Protein AF-A0A6J2K1D2-F1 (afdb_monomer)

Radius of gyration: 23.56 Å; Cα contacts (8 Å, |Δi|>4): 104; chains: 1; bounding box: 53×37×65 Å

Organism: Bombyx mandarina (NCBI:txid7092)

Structure (mmCIF, N/CA/C/O backbone):
data_AF-A0A6J2K1D2-F1
#
_entry.id   AF-A0A6J2K1D2-F1
#
loop_
_atom_site.group_PDB
_atom_site.id
_atom_site.type_symbol
_atom_site.label_atom_id
_atom_site.label_alt_id
_atom_site.label_comp_id
_atom_site.label_asym_id
_atom_site.label_entity_id
_atom_site.label_seq_id
_atom_site.pdbx_PDB_ins_code
_atom_site.Cartn_x
_atom_site.Cartn_y
_atom_site.Cartn_z
_atom_site.occupancy
_atom_site.B_iso_or_equiv
_atom_site.auth_seq_id
_atom_site.auth_comp_id
_atom_site.auth_asym_id
_atom_site.auth_atom_id
_atom_site.pdbx_PDB_model_num
ATOM 1 N N . MET A 1 1 ? -7.140 -21.854 9.954 1.00 45.75 1 MET A N 1
ATOM 2 C CA . MET A 1 1 ? -7.467 -21.687 8.524 1.00 45.75 1 MET A CA 1
ATOM 3 C C . MET A 1 1 ? -7.541 -20.191 8.286 1.00 45.75 1 MET A C 1
ATOM 5 O O . MET A 1 1 ? -8.444 -19.558 8.817 1.00 45.75 1 MET A O 1
ATOM 9 N N . GLU A 1 2 ? -6.530 -19.615 7.642 1.00 60.47 2 GLU A N 1
ATOM 10 C CA . GLU A 1 2 ? -6.518 -18.179 7.342 1.00 60.47 2 GLU A CA 1
ATOM 11 C C . GLU A 1 2 ? -7.564 -17.891 6.261 1.00 60.47 2 GLU A C 1
ATOM 13 O O . GLU A 1 2 ? -7.678 -18.632 5.284 1.00 60.47 2 GLU A O 1
ATOM 18 N N . ARG A 1 3 ? -8.397 -16.869 6.478 1.00 72.12 3 ARG A N 1
ATOM 19 C CA . ARG A 1 3 ? -9.427 -16.464 5.518 1.00 72.12 3 ARG A CA 1
ATOM 20 C C . ARG A 1 3 ? -8.784 -15.552 4.478 1.00 72.12 3 ARG A C 1
ATOM 22 O O . ARG A 1 3 ? -8.228 -14.522 4.842 1.00 72.12 3 ARG A O 1
ATOM 29 N N . VAL A 1 4 ? -8.884 -15.924 3.204 1.00 77.00 4 VAL A N 1
ATOM 30 C CA . VAL A 1 4 ? -8.496 -15.072 2.072 1.00 77.00 4 VAL A CA 1
ATOM 31 C C . VAL A 1 4 ? -9.745 -14.364 1.567 1.00 77.00 4 VAL A C 1
ATOM 33 O O . VAL A 1 4 ? -10.743 -15.017 1.259 1.00 77.00 4 VAL A O 1
ATOM 36 N N . TYR A 1 5 ? -9.686 -13.039 1.483 1.00 78.00 5 TYR A N 1
ATOM 37 C CA . TYR A 1 5 ? -10.758 -12.218 0.932 1.00 78.00 5 TYR A CA 1
ATOM 38 C C . TYR A 1 5 ? -10.364 -11.743 -0.464 1.00 78.00 5 TYR A C 1
ATOM 40 O O . TYR A 1 5 ? -9.233 -11.318 -0.688 1.00 78.00 5 TYR A O 1
ATOM 48 N N . LEU A 1 6 ? -11.303 -11.834 -1.402 1.00 82.12 6 LEU A N 1
ATOM 49 C CA . LEU A 1 6 ? -11.136 -11.365 -2.773 1.00 82.12 6 LEU A CA 1
ATOM 50 C C . LEU A 1 6 ? -11.921 -10.061 -2.909 1.00 82.12 6 LEU A C 1
ATOM 52 O O . LEU A 1 6 ? -13.114 -10.028 -2.616 1.00 82.12 6 LEU A O 1
ATOM 56 N N . SER A 1 7 ? -11.235 -8.991 -3.299 1.00 81.25 7 SER A N 1
ATOM 57 C CA . SER A 1 7 ? -11.783 -7.638 -3.379 1.00 81.25 7 SER A CA 1
ATOM 58 C C . SER A 1 7 ? -11.208 -6.919 -4.591 1.00 81.25 7 SER A C 1
ATOM 60 O O . SER A 1 7 ? -10.070 -7.170 -4.985 1.00 81.25 7 SER A O 1
ATOM 62 N N . ASP A 1 8 ? -11.989 -6.008 -5.158 1.00 81.38 8 ASP A N 1
ATOM 63 C CA . ASP A 1 8 ? -11.542 -5.022 -6.145 1.00 81.38 8 ASP A CA 1
ATOM 64 C C . ASP A 1 8 ? -10.902 -3.780 -5.492 1.00 81.38 8 ASP A C 1
ATOM 66 O O . ASP A 1 8 ? -10.468 -2.864 -6.186 1.00 81.38 8 ASP A O 1
ATOM 70 N N . GLY A 1 9 ? -10.837 -3.753 -4.156 1.00 74.62 9 GLY A N 1
ATOM 71 C CA . GLY A 1 9 ? -10.318 -2.639 -3.366 1.00 74.62 9 GLY A CA 1
ATOM 72 C C . GLY A 1 9 ? -11.334 -1.522 -3.113 1.00 74.62 9 GLY A C 1
ATOM 73 O O . GLY A 1 9 ? -10.984 -0.544 -2.460 1.00 74.62 9 GLY A O 1
ATOM 74 N N . ALA A 1 10 ? -12.582 -1.647 -3.584 1.00 78.19 10 ALA A N 1
ATOM 75 C CA . ALA A 1 10 ? -13.610 -0.627 -3.371 1.00 78.19 10 ALA A CA 1
ATOM 76 C C . ALA A 1 10 ? -14.255 -0.713 -1.978 1.00 78.19 10 ALA A C 1
ATOM 78 O O . ALA A 1 10 ? -14.683 0.300 -1.431 1.00 78.19 10 ALA A O 1
ATOM 79 N N . THR A 1 11 ? -14.337 -1.918 -1.406 1.00 72.19 11 THR A N 1
ATOM 80 C CA . THR A 1 11 ? -15.067 -2.182 -0.147 1.00 72.19 11 THR A CA 1
ATOM 81 C C . THR A 1 11 ? -14.188 -2.681 0.994 1.00 72.19 11 THR A C 1
ATOM 83 O O . THR A 1 11 ? -14.573 -2.582 2.155 1.00 72.19 11 THR A O 1
ATOM 86 N N . ILE A 1 12 ? -13.002 -3.204 0.680 1.00 78.56 12 ILE A N 1
ATOM 87 C CA . ILE A 1 12 ? -12.044 -3.714 1.663 1.00 78.56 12 ILE A CA 1
ATOM 88 C C . ILE A 1 12 ? -10.759 -2.917 1.498 1.00 78.56 12 ILE A C 1
ATOM 90 O O . ILE A 1 12 ? -10.178 -2.906 0.412 1.00 78.56 12 ILE A O 1
ATOM 94 N N . ALA A 1 13 ? -10.340 -2.250 2.571 1.00 74.75 13 ALA A N 1
ATOM 95 C CA . ALA A 1 13 ? -9.098 -1.497 2.597 1.00 74.75 13 ALA A CA 1
ATOM 96 C C . ALA A 1 13 ? -7.879 -2.425 2.456 1.00 74.75 13 ALA A C 1
ATOM 98 O O . ALA A 1 13 ? -7.879 -3.566 2.919 1.00 74.75 13 ALA A O 1
ATOM 99 N N . THR A 1 14 ? -6.821 -1.917 1.825 1.00 78.06 14 THR A N 1
ATOM 100 C CA . THR A 1 14 ? -5.542 -2.621 1.677 1.00 78.06 14 THR A CA 1
ATOM 101 C C . THR A 1 14 ? -4.786 -2.598 3.008 1.00 78.06 14 THR A C 1
ATOM 103 O O . THR A 1 14 ? -4.088 -1.630 3.312 1.00 78.06 14 THR A O 1
ATOM 106 N N . GLU A 1 15 ? -4.932 -3.652 3.810 1.00 76.88 15 GLU A N 1
ATOM 107 C CA . GLU A 1 15 ? -4.354 -3.769 5.154 1.00 76.88 15 GLU A CA 1
ATOM 108 C C . GLU A 1 15 ? -3.584 -5.089 5.324 1.00 76.88 15 GLU A C 1
ATOM 110 O O . GLU A 1 15 ? -3.975 -6.129 4.798 1.00 76.88 15 GLU A O 1
ATOM 115 N N . GLY A 1 16 ? -2.500 -5.077 6.108 1.00 82.94 16 GLY A N 1
ATOM 116 C CA . GLY A 1 16 ? -1.698 -6.274 6.392 1.00 82.94 16 GLY A CA 1
ATOM 117 C C . GLY A 1 16 ? -0.984 -6.825 5.158 1.00 82.94 16 GLY A C 1
ATOM 118 O O . GLY A 1 16 ? -0.319 -6.079 4.438 1.00 82.94 16 GLY A O 1
ATOM 119 N N . VAL A 1 17 ? -1.130 -8.134 4.920 1.00 86.94 17 VAL A N 1
ATOM 120 C CA . VAL A 1 17 ? -0.587 -8.813 3.736 1.00 86.94 17 VAL A CA 1
ATOM 121 C C . VAL A 1 17 ? -1.625 -8.799 2.622 1.00 86.94 17 VAL A C 1
ATOM 123 O O . VAL A 1 17 ? -2.647 -9.479 2.689 1.00 86.94 17 VAL A O 1
ATOM 126 N N . CYS A 1 18 ? -1.335 -8.048 1.568 1.00 87.38 18 CYS A N 1
ATOM 127 C CA . CYS A 1 18 ? -2.165 -7.950 0.378 1.00 87.38 18 CYS A CA 1
ATOM 128 C C . CYS A 1 18 ? -1.456 -8.569 -0.827 1.00 87.38 18 CYS A C 1
ATOM 130 O O . CYS A 1 18 ? -0.254 -8.385 -1.033 1.00 87.38 18 CYS A O 1
ATOM 132 N N . VAL A 1 19 ? -2.224 -9.278 -1.653 1.00 88.38 19 VAL A N 1
ATOM 133 C CA . VAL A 1 19 ? -1.741 -9.898 -2.888 1.00 88.38 19 VAL A CA 1
ATOM 134 C C . VAL A 1 19 ? -2.537 -9.336 -4.054 1.00 88.38 19 VAL A C 1
ATOM 136 O O . VAL A 1 19 ? -3.755 -9.487 -4.105 1.00 88.38 19 VAL A O 1
ATOM 139 N N . ALA A 1 20 ? -1.848 -8.698 -4.995 1.00 85.94 20 ALA A N 1
ATOM 140 C CA . AL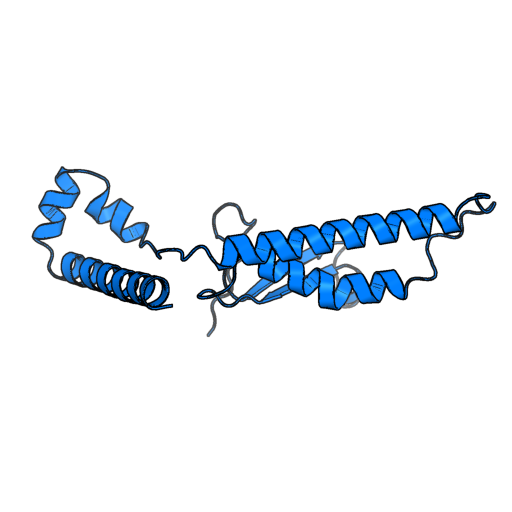A A 1 20 ? -2.443 -8.222 -6.235 1.00 85.94 20 ALA A CA 1
ATOM 141 C C . ALA A 1 20 ? -1.983 -9.106 -7.395 1.00 85.94 20 ALA A C 1
ATOM 143 O O . ALA A 1 20 ? -0.786 -9.329 -7.580 1.00 85.94 20 ALA A O 1
ATOM 144 N N . MET A 1 21 ? -2.939 -9.601 -8.178 1.00 84.94 21 MET A N 1
ATOM 145 C CA . MET A 1 21 ? -2.682 -10.480 -9.313 1.00 84.94 21 MET A CA 1
AT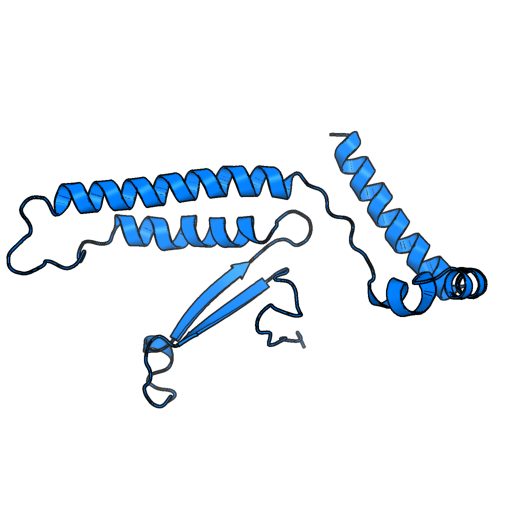OM 146 C C . MET A 1 21 ? -3.302 -9.885 -10.574 1.00 84.94 21 MET A C 1
ATOM 148 O O . MET A 1 21 ? -4.513 -9.689 -10.648 1.00 84.94 21 MET A O 1
ATOM 152 N N . TYR A 1 22 ? -2.470 -9.626 -11.577 1.00 83.62 22 TYR A N 1
ATOM 153 C CA . TYR A 1 22 ? -2.887 -9.048 -12.850 1.00 83.62 22 TYR A CA 1
ATOM 154 C C . TYR A 1 22 ? -2.596 -10.015 -13.981 1.00 83.62 22 TYR A C 1
ATOM 156 O O . TYR A 1 22 ? -1.537 -10.633 -14.033 1.00 83.62 22 TYR A O 1
ATOM 164 N N . ARG A 1 23 ? -3.523 -10.121 -14.925 1.00 83.38 23 ARG A N 1
ATOM 165 C CA . ARG A 1 23 ? -3.310 -10.892 -16.145 1.00 83.38 23 ARG A CA 1
ATOM 166 C C . ARG A 1 23 ? -2.633 -10.010 -17.189 1.00 83.38 23 ARG A C 1
ATOM 168 O O . ARG A 1 23 ? -3.134 -8.935 -17.501 1.00 83.38 23 ARG A O 1
ATOM 175 N N . ILE A 1 24 ? -1.519 -10.479 -17.744 1.00 83.75 24 ILE A N 1
ATOM 176 C CA . ILE A 1 24 ? -0.706 -9.727 -18.713 1.00 83.75 24 ILE A CA 1
ATOM 177 C C . ILE A 1 24 ? -1.139 -10.035 -20.158 1.00 83.75 24 ILE A C 1
ATOM 179 O O . ILE A 1 24 ? -0.984 -9.198 -21.046 1.00 83.75 24 ILE A O 1
ATOM 183 N N . LYS A 1 25 ? -1.711 -11.224 -20.422 1.00 80.38 25 LYS A N 1
ATOM 184 C CA . LYS A 1 25 ? -2.135 -11.658 -21.770 1.00 80.38 25 LYS A CA 1
ATOM 185 C C . LYS A 1 25 ? -3.571 -12.180 -21.808 1.00 80.38 25 LYS A C 1
ATOM 187 O O . LYS A 1 25 ? -3.983 -12.948 -20.948 1.00 80.38 25 LYS A O 1
ATOM 192 N N . ASN A 1 26 ? -4.300 -11.890 -22.887 1.00 79.06 26 ASN A N 1
ATOM 193 C CA . ASN A 1 26 ? -5.691 -12.326 -23.102 1.00 79.06 26 ASN A CA 1
ATOM 194 C C . ASN A 1 26 ? -5.862 -13.780 -23.620 1.00 79.06 26 ASN A C 1
ATOM 196 O O . ASN A 1 26 ? -6.866 -14.094 -24.254 1.00 79.06 26 ASN A O 1
ATOM 200 N N . LYS A 1 27 ? -4.922 -14.701 -23.352 1.00 76.06 27 LYS A N 1
ATOM 201 C CA . LYS A 1 27 ? -4.993 -16.116 -23.796 1.00 76.06 27 LYS A CA 1
ATOM 202 C C . LYS A 1 27 ? -5.663 -17.038 -22.776 1.00 76.06 27 LYS A C 1
ATOM 204 O O . LYS A 1 27 ? -5.510 -16.811 -21.583 1.00 76.06 27 LYS A O 1
ATOM 209 N N . ALA A 1 28 ? -6.398 -18.057 -23.229 1.00 75.94 28 ALA A N 1
ATOM 210 C CA . ALA A 1 28 ? -7.052 -19.024 -22.339 1.00 75.94 28 ALA A CA 1
ATOM 211 C C . ALA A 1 28 ? -6.061 -19.597 -21.309 1.00 75.94 28 ALA A C 1
ATOM 213 O O . ALA A 1 28 ? -4.937 -19.955 -21.656 1.00 75.94 28 ALA A O 1
ATOM 214 N N . ILE A 1 29 ? -6.483 -19.625 -20.046 1.00 67.50 29 ILE A N 1
ATOM 215 C CA . ILE A 1 29 ? -5.627 -19.980 -18.913 1.00 67.50 29 ILE A CA 1
ATOM 216 C C . ILE A 1 29 ? -5.481 -21.498 -18.864 1.00 67.50 29 ILE A C 1
ATOM 218 O O . ILE A 1 29 ? -6.479 -22.218 -18.899 1.00 67.50 29 ILE A O 1
ATOM 222 N N . ASP A 1 30 ? -4.249 -21.970 -18.732 1.00 76.62 30 ASP A N 1
ATOM 223 C CA . ASP A 1 30 ? -3.945 -23.346 -18.375 1.00 76.62 30 ASP A CA 1
ATOM 224 C C . ASP A 1 30 ? -2.839 -23.381 -17.306 1.00 76.62 30 ASP A C 1
ATOM 226 O O . ASP A 1 30 ? -2.133 -22.405 -17.051 1.00 76.62 30 ASP A O 1
ATOM 230 N N . THR A 1 31 ? -2.687 -24.513 -16.624 1.00 76.38 31 THR A N 1
ATOM 231 C CA . THR A 1 31 ? -1.684 -24.667 -15.556 1.00 76.38 31 THR A CA 1
ATOM 232 C C . THR A 1 31 ? -0.239 -24.553 -16.045 1.00 76.38 31 THR A C 1
ATOM 234 O O . THR A 1 31 ? 0.661 -24.418 -15.221 1.00 76.38 31 THR A O 1
ATOM 237 N N . LYS A 1 32 ? 0.004 -24.592 -17.360 1.00 79.00 32 LYS A N 1
ATOM 238 C CA . LYS A 1 32 ? 1.335 -24.455 -17.959 1.00 79.00 32 LYS A CA 1
ATOM 239 C C . LYS A 1 32 ? 1.687 -22.993 -18.235 1.00 79.00 32 LYS A C 1
ATOM 241 O O . LYS A 1 32 ? 2.865 -22.666 -18.212 1.00 79.00 32 LYS A O 1
ATOM 246 N N . ASN A 1 33 ? 0.698 -22.128 -18.478 1.00 73.12 33 ASN A N 1
ATOM 247 C CA . ASN A 1 33 ? 0.902 -20.716 -18.820 1.00 73.12 33 ASN A CA 1
ATOM 248 C C . ASN A 1 33 ? 0.721 -19.738 -17.645 1.00 73.12 33 ASN A C 1
ATOM 250 O O . ASN A 1 33 ? 1.069 -18.564 -17.764 1.00 73.12 33 ASN A O 1
ATOM 254 N N . MET A 1 34 ? 0.255 -20.218 -16.486 1.00 73.12 34 MET A N 1
ATOM 255 C CA . MET A 1 34 ? -0.016 -19.385 -15.308 1.00 73.12 34 MET A CA 1
ATOM 256 C C . MET A 1 34 ? 1.196 -18.560 -14.834 1.00 73.12 34 MET A C 1
ATOM 258 O O . MET A 1 34 ? 1.030 -17.405 -14.459 1.00 73.12 34 MET A O 1
ATOM 262 N N . ALA A 1 35 ? 2.413 -19.107 -14.865 1.00 73.25 35 ALA A N 1
ATOM 263 C CA . ALA A 1 35 ? 3.604 -18.377 -14.412 1.00 73.25 35 ALA A CA 1
ATOM 264 C C . ALA A 1 35 ? 4.021 -17.234 -15.361 1.00 73.25 35 ALA A C 1
ATOM 266 O O . ALA A 1 35 ? 4.591 -16.245 -14.910 1.00 73.25 35 ALA A O 1
ATOM 267 N N . ASP A 1 36 ? 3.712 -17.355 -16.655 1.00 77.88 36 ASP A N 1
ATOM 268 C CA . ASP A 1 36 ? 4.153 -16.418 -17.700 1.00 77.88 36 ASP A CA 1
ATOM 269 C C . ASP A 1 36 ? 3.083 -15.382 -18.084 1.00 77.88 36 ASP A C 1
ATOM 271 O O . ASP A 1 36 ? 3.377 -14.380 -18.749 1.00 77.88 36 ASP A O 1
ATOM 275 N N . ASP A 1 37 ? 1.824 -15.647 -17.730 1.00 82.50 37 ASP A N 1
ATOM 276 C CA . ASP A 1 37 ? 0.674 -14.821 -18.101 1.00 82.50 37 ASP A CA 1
ATOM 277 C C . ASP A 1 37 ? 0.113 -13.998 -16.933 1.00 82.50 37 ASP A C 1
ATOM 279 O O . ASP A 1 37 ? -0.755 -13.144 -17.158 1.00 82.50 37 ASP A O 1
ATOM 283 N N . TYR A 1 38 ? 0.636 -14.191 -15.719 1.00 78.31 38 TYR A N 1
ATOM 284 C CA . TYR A 1 38 ? 0.246 -13.445 -14.527 1.00 78.31 38 TYR A CA 1
ATOM 285 C C . TYR A 1 38 ? 1.397 -12.647 -13.930 1.00 78.31 38 TYR A C 1
ATOM 287 O O . TYR A 1 38 ? 2.529 -13.105 -13.813 1.00 78.31 38 TYR A O 1
ATOM 295 N N . TYR A 1 39 ? 1.062 -11.437 -13.504 1.00 83.69 39 TYR A N 1
ATOM 296 C CA . TYR A 1 39 ? 1.901 -10.586 -12.692 1.00 83.69 39 TYR A CA 1
ATOM 297 C C . TYR A 1 39 ? 1.399 -10.618 -11.254 1.00 83.69 39 TYR A C 1
ATOM 299 O O . TYR A 1 39 ? 0.228 -10.327 -11.004 1.00 83.69 39 TYR A O 1
ATOM 307 N N . LEU A 1 40 ? 2.281 -10.967 -10.323 1.00 86.56 40 LEU A N 1
ATOM 308 C CA . LEU A 1 40 ? 1.959 -11.098 -8.910 1.00 86.56 40 LEU A CA 1
ATOM 309 C C . LEU A 1 40 ? 2.754 -10.080 -8.099 1.00 86.56 40 LEU A C 1
ATOM 311 O O . LEU A 1 40 ? 3.976 -10.000 -8.223 1.00 86.56 40 LEU A O 1
ATOM 315 N N . VAL A 1 41 ? 2.062 -9.331 -7.245 1.00 87.81 41 VAL A N 1
ATOM 316 C CA . VAL A 1 41 ? 2.673 -8.382 -6.314 1.00 87.81 41 VAL A CA 1
ATOM 317 C C . VAL A 1 41 ? 2.207 -8.678 -4.906 1.00 87.81 41 VAL A C 1
ATOM 319 O O . VAL A 1 41 ? 1.010 -8.795 -4.650 1.00 87.81 41 VAL A O 1
ATOM 322 N N . TYR A 1 42 ? 3.173 -8.722 -3.997 1.00 87.19 42 TYR A N 1
ATOM 323 C CA . TYR A 1 42 ? 2.936 -8.770 -2.565 1.00 87.19 42 TYR A CA 1
ATOM 324 C C . TYR A 1 42 ? 3.154 -7.382 -1.971 1.00 87.19 42 TYR A C 1
ATOM 326 O O . TYR A 1 42 ? 4.162 -6.728 -2.248 1.00 87.19 42 TYR A O 1
ATOM 334 N N . LEU A 1 43 ? 2.205 -6.946 -1.154 1.00 87.88 43 LEU A N 1
ATOM 335 C CA . LEU A 1 43 ? 2.323 -5.780 -0.292 1.00 87.88 43 LEU A CA 1
ATOM 336 C C . LEU A 1 43 ? 2.216 -6.289 1.142 1.00 87.88 43 LEU A C 1
ATOM 338 O O . LEU A 1 43 ? 1.150 -6.728 1.558 1.00 87.88 43 LEU A O 1
ATOM 342 N N . ASP A 1 44 ? 3.333 -6.277 1.861 1.00 84.81 44 ASP A N 1
ATOM 343 C CA . ASP A 1 44 ? 3.406 -6.715 3.255 1.00 84.81 44 ASP A CA 1
ATOM 344 C C . ASP A 1 44 ? 3.664 -5.504 4.153 1.00 84.81 44 ASP A C 1
ATOM 346 O O . ASP A 1 44 ? 4.691 -4.820 4.029 1.00 84.81 44 ASP A O 1
ATOM 350 N N . MET A 1 45 ? 2.680 -5.206 4.997 1.00 86.25 45 MET A N 1
ATOM 351 C CA . MET A 1 45 ? 2.624 -3.998 5.808 1.00 86.25 45 MET A CA 1
ATOM 352 C C . MET A 1 45 ? 2.292 -4.353 7.249 1.00 86.25 45 MET A C 1
ATOM 354 O O . MET A 1 45 ? 1.323 -5.068 7.520 1.00 86.25 45 MET A O 1
ATOM 358 N N . ASN A 1 46 ? 3.050 -3.790 8.185 1.00 81.62 46 ASN A N 1
ATOM 359 C CA . ASN A 1 46 ? 2.663 -3.838 9.588 1.00 81.62 46 ASN A CA 1
ATOM 360 C C . ASN A 1 46 ? 1.484 -2.881 9.820 1.00 81.62 46 ASN A C 1
ATOM 362 O O . ASN A 1 46 ? 1.648 -1.668 9.751 1.00 81.62 46 ASN A O 1
ATOM 366 N N . GLN A 1 47 ? 0.310 -3.425 10.140 1.00 73.44 47 GLN A N 1
ATOM 367 C CA . GLN A 1 47 ? -0.919 -2.646 10.338 1.00 73.44 47 GLN A CA 1
ATOM 368 C C . GLN A 1 47 ? -0.832 -1.600 11.461 1.00 73.44 47 GLN A C 1
ATOM 370 O O . GLN A 1 47 ? -1.630 -0.666 11.476 1.00 73.44 47 GLN A O 1
ATOM 375 N N . GLU A 1 48 ? 0.099 -1.749 12.406 1.00 72.12 48 GLU A N 1
ATOM 376 C CA . GLU A 1 48 ? 0.260 -0.811 13.521 1.00 72.12 48 GLU A CA 1
ATOM 377 C C . GLU A 1 48 ? 1.186 0.360 13.191 1.00 72.12 48 GLU A C 1
ATOM 379 O O . GLU A 1 48 ? 1.034 1.434 13.769 1.00 72.12 48 GLU A O 1
ATOM 384 N N . THR A 1 49 ? 2.149 0.162 12.288 1.00 72.06 49 THR A N 1
ATOM 385 C CA . THR A 1 49 ? 3.249 1.116 12.072 1.00 72.06 49 THR A CA 1
ATOM 386 C C . THR A 1 49 ? 3.385 1.589 10.632 1.00 72.06 49 THR A C 1
ATOM 388 O O . THR A 1 49 ? 4.186 2.477 10.367 1.00 72.06 49 THR A O 1
ATOM 391 N N . GLU A 1 50 ? 2.681 0.966 9.689 1.00 80.75 50 GLU A N 1
ATOM 392 C CA . GLU A 1 50 ? 2.869 1.196 8.262 1.00 80.75 50 GLU A CA 1
ATOM 393 C C . GLU A 1 50 ? 1.542 1.387 7.534 1.00 80.75 50 GLU A C 1
ATOM 395 O O . GLU A 1 50 ? 0.539 0.725 7.805 1.00 80.75 50 GLU A O 1
ATOM 400 N N . ASN A 1 51 ? 1.554 2.276 6.546 1.00 83.12 51 ASN A N 1
ATOM 401 C CA . ASN A 1 51 ? 0.423 2.499 5.654 1.00 83.12 51 ASN A CA 1
ATOM 402 C C . ASN A 1 51 ? 0.651 1.905 4.247 1.00 83.12 51 ASN A C 1
ATOM 404 O O . ASN A 1 51 ? 1.734 1.424 3.911 1.00 83.12 51 ASN A O 1
ATOM 408 N N . VAL A 1 52 ? -0.374 1.979 3.386 1.00 86.00 52 VAL A N 1
ATOM 409 C CA . VAL A 1 52 ? -0.338 1.455 2.005 1.00 86.00 52 VAL A CA 1
ATOM 410 C C . VAL A 1 52 ? 0.836 1.973 1.169 1.00 86.00 52 VAL A C 1
ATOM 412 O O . VAL A 1 52 ? 1.430 1.229 0.386 1.00 86.00 52 VAL A O 1
ATOM 415 N N . VAL A 1 53 ? 1.225 3.232 1.373 1.00 90.12 53 VAL A N 1
ATOM 416 C CA . VAL A 1 53 ? 2.364 3.854 0.691 1.00 90.12 53 VAL A CA 1
ATOM 417 C C . VAL A 1 53 ? 3.672 3.186 1.108 1.00 90.12 53 VAL A C 1
ATOM 419 O O . VAL A 1 53 ? 4.553 3.013 0.269 1.00 90.12 53 VAL A O 1
ATOM 422 N N . SER A 1 54 ? 3.788 2.730 2.356 1.00 90.06 54 SER A N 1
ATOM 423 C CA . SER A 1 54 ? 4.964 2.011 2.859 1.00 90.06 54 SER A CA 1
ATOM 424 C C . SER A 1 54 ? 5.114 0.648 2.186 1.00 90.06 54 SER A C 1
ATOM 426 O O . SER A 1 54 ? 6.223 0.290 1.781 1.00 90.06 54 SER A O 1
ATOM 428 N N . GLY A 1 55 ? 4.006 -0.068 1.962 1.00 89.75 55 GLY A N 1
ATOM 429 C CA . GLY A 1 55 ? 3.989 -1.295 1.161 1.00 89.75 55 GLY A CA 1
ATOM 430 C C . GLY A 1 55 ? 4.442 -1.056 -0.283 1.00 89.75 55 GLY A C 1
ATOM 431 O O . GLY A 1 55 ? 5.349 -1.730 -0.772 1.00 89.75 55 GLY A O 1
ATOM 432 N N . ILE A 1 56 ? 3.872 -0.045 -0.951 1.00 91.19 56 ILE A N 1
ATOM 433 C CA . ILE A 1 56 ? 4.239 0.317 -2.332 1.00 91.19 56 ILE A CA 1
ATOM 434 C C . ILE A 1 56 ? 5.718 0.709 -2.416 1.00 91.19 56 ILE A C 1
ATOM 436 O O . ILE A 1 56 ? 6.437 0.218 -3.286 1.00 91.19 56 ILE A O 1
ATOM 440 N N . PHE A 1 57 ? 6.188 1.557 -1.498 1.00 93.06 57 PHE A N 1
ATOM 441 C CA . PHE A 1 57 ? 7.579 1.991 -1.437 1.00 93.06 57 PHE A CA 1
ATOM 442 C C . PHE A 1 57 ? 8.529 0.797 -1.314 1.00 93.06 57 PHE A C 1
ATOM 444 O O . PHE A 1 57 ? 9.471 0.696 -2.096 1.00 93.06 57 PHE A O 1
ATOM 451 N N . LYS A 1 58 ? 8.263 -0.139 -0.390 1.00 92.12 58 LYS A N 1
ATOM 452 C CA . LYS A 1 58 ? 9.086 -1.347 -0.211 1.00 92.12 58 LYS A CA 1
ATOM 453 C C . LYS A 1 58 ? 9.171 -2.174 -1.490 1.00 92.12 58 LYS A C 1
ATOM 455 O O . LYS A 1 58 ? 10.260 -2.619 -1.844 1.00 92.12 58 LYS A O 1
ATOM 460 N N . THR A 1 59 ? 8.051 -2.376 -2.183 1.00 91.12 59 THR A N 1
ATOM 461 C CA . THR A 1 59 ? 8.027 -3.128 -3.445 1.00 91.12 59 THR A CA 1
ATOM 462 C C . THR A 1 59 ? 8.835 -2.417 -4.524 1.00 91.12 59 THR A C 1
ATOM 464 O O . THR A 1 59 ? 9.651 -3.045 -5.201 1.00 91.12 59 THR A O 1
ATOM 467 N N . MET A 1 60 ? 8.669 -1.099 -4.661 1.00 91.94 60 MET A N 1
ATOM 468 C CA . MET A 1 60 ? 9.417 -0.336 -5.657 1.00 91.94 60 MET A CA 1
ATOM 469 C C . MET A 1 60 ? 10.921 -0.331 -5.368 1.00 91.94 60 MET A C 1
ATOM 471 O O . MET A 1 60 ? 11.712 -0.580 -6.277 1.00 91.94 60 MET A O 1
ATOM 475 N N . ASP A 1 61 ? 11.308 -0.109 -4.113 1.00 92.75 61 ASP A N 1
ATOM 476 C CA . ASP A 1 61 ? 12.702 -0.039 -3.677 1.00 92.75 61 ASP A CA 1
ATOM 477 C C . ASP A 1 61 ? 13.426 -1.387 -3.795 1.00 92.75 61 ASP A C 1
ATOM 479 O O . ASP A 1 61 ? 14.527 -1.465 -4.339 1.00 92.75 61 ASP A O 1
ATOM 483 N N . ARG A 1 62 ? 12.782 -2.478 -3.362 1.00 91.62 62 ARG A N 1
ATOM 484 C CA . ARG A 1 62 ? 13.400 -3.813 -3.338 1.00 91.62 62 ARG A CA 1
ATOM 485 C C . ARG A 1 62 ? 13.379 -4.531 -4.681 1.00 91.62 62 ARG A C 1
ATOM 487 O O . ARG A 1 62 ? 14.272 -5.333 -4.938 1.00 91.62 62 ARG A O 1
ATOM 494 N N . VAL A 1 63 ? 12.358 -4.300 -5.507 1.00 90.38 63 VAL A N 1
ATOM 495 C CA . VAL A 1 63 ? 12.135 -5.085 -6.732 1.00 90.38 63 VAL A CA 1
ATOM 496 C C . VAL A 1 63 ? 12.373 -4.240 -7.975 1.00 90.38 63 VAL A C 1
ATOM 498 O O . VAL A 1 63 ? 13.239 -4.563 -8.790 1.00 90.38 63 VAL A O 1
ATOM 501 N N . TYR A 1 64 ? 11.634 -3.141 -8.133 1.00 89.56 64 TYR A N 1
ATOM 502 C CA . TYR A 1 64 ? 11.641 -2.409 -9.399 1.00 89.56 64 TYR A CA 1
ATOM 503 C C . TYR A 1 64 ? 12.895 -1.572 -9.612 1.00 89.56 64 TYR A C 1
ATOM 505 O O . TYR A 1 64 ? 13.407 -1.556 -10.727 1.00 89.56 64 TYR A O 1
ATOM 513 N N . ILE A 1 65 ? 13.424 -0.902 -8.584 1.00 91.75 65 ILE A N 1
ATOM 514 C CA . ILE A 1 65 ? 14.646 -0.100 -8.734 1.00 91.75 65 ILE A CA 1
ATOM 515 C C . ILE A 1 65 ? 15.827 -0.974 -9.185 1.00 91.75 65 ILE A C 1
ATOM 517 O O . ILE A 1 65 ? 16.466 -0.614 -10.179 1.00 91.75 65 ILE A O 1
ATOM 521 N N . PRO A 1 66 ? 16.125 -2.121 -8.537 1.00 92.25 66 PRO A N 1
ATOM 522 C CA . PRO A 1 66 ? 17.158 -3.028 -9.024 1.00 92.25 66 PRO A CA 1
ATOM 523 C C . PRO A 1 66 ? 16.887 -3.517 -10.448 1.00 92.25 66 PRO A C 1
ATOM 525 O O . PRO A 1 66 ? 17.792 -3.487 -11.280 1.00 92.25 66 PRO A O 1
ATOM 528 N N . ALA A 1 67 ? 15.645 -3.903 -10.762 1.00 90.38 67 ALA A N 1
ATOM 529 C CA . ALA A 1 67 ? 15.284 -4.386 -12.094 1.00 90.38 67 ALA A CA 1
ATOM 530 C C . ALA A 1 67 ? 15.499 -3.319 -13.182 1.00 90.38 67 ALA A C 1
ATOM 532 O O . ALA A 1 67 ? 16.090 -3.608 -14.220 1.00 90.38 67 ALA A O 1
ATOM 533 N N . ILE A 1 68 ? 15.089 -2.075 -12.924 1.00 89.69 68 ILE A N 1
ATOM 534 C CA . ILE A 1 68 ? 15.270 -0.938 -13.833 1.00 89.69 68 ILE A CA 1
ATOM 535 C C . ILE A 1 68 ? 16.757 -0.632 -14.035 1.00 89.69 68 ILE A C 1
ATOM 537 O O . ILE A 1 68 ? 17.189 -0.444 -15.170 1.00 89.69 68 ILE A O 1
ATOM 541 N N . LYS A 1 69 ? 17.557 -0.623 -12.962 1.00 85.81 69 LYS A N 1
ATOM 542 C CA . LYS A 1 69 ? 19.007 -0.369 -13.040 1.00 85.81 69 LYS A CA 1
ATOM 543 C C . LYS A 1 69 ? 19.756 -1.461 -13.809 1.00 85.81 69 LYS A C 1
ATOM 545 O O . LYS A 1 69 ? 20.742 -1.165 -14.477 1.00 85.81 69 LYS A O 1
ATOM 550 N N . CYS A 1 70 ? 19.295 -2.706 -13.721 1.00 88.31 70 CYS A N 1
ATOM 551 C CA . CYS A 1 70 ? 19.877 -3.843 -14.433 1.00 88.31 70 CYS A CA 1
ATOM 552 C C . CYS A 1 70 ? 19.320 -4.022 -15.853 1.00 88.31 70 CYS A C 1
ATOM 554 O O . CYS A 1 70 ? 19.887 -4.794 -16.631 1.00 88.31 70 CYS A O 1
ATOM 556 N N . CYS A 1 71 ? 18.224 -3.342 -16.203 1.00 85.50 71 CYS A N 1
ATOM 557 C CA . CYS A 1 71 ? 17.615 -3.445 -17.520 1.00 85.50 71 CYS A CA 1
ATOM 558 C C . CYS A 1 71 ? 18.573 -2.901 -18.583 1.00 85.50 71 CYS A C 1
ATOM 560 O O . CYS A 1 71 ? 18.990 -1.744 -18.542 1.00 85.50 71 CYS A O 1
ATOM 562 N N . LYS A 1 72 ? 18.912 -3.753 -19.551 1.00 78.44 72 LYS A N 1
ATOM 563 C CA . LYS A 1 72 ? 19.695 -3.381 -20.739 1.00 78.44 72 LYS A CA 1
ATOM 564 C C . LYS A 1 72 ? 18.836 -3.333 -22.000 1.00 78.44 72 LYS A C 1
ATOM 566 O O . LYS A 1 72 ? 19.175 -2.632 -22.941 1.00 78.44 72 LYS A O 1
ATOM 571 N N . ALA A 1 73 ? 17.708 -4.040 -21.997 1.00 76.81 73 ALA A N 1
ATOM 572 C CA . ALA A 1 73 ? 16.794 -4.151 -23.125 1.00 76.81 73 ALA A CA 1
ATOM 573 C C . ALA A 1 73 ? 15.721 -3.052 -23.073 1.00 76.81 73 ALA A C 1
ATOM 575 O O . ALA A 1 73 ? 14.534 -3.331 -22.930 1.00 76.81 73 ALA A O 1
ATOM 576 N N . TRP A 1 74 ? 16.135 -1.792 -23.214 1.00 78.62 74 TRP A N 1
ATOM 577 C CA . TRP A 1 74 ? 15.237 -0.623 -23.228 1.00 78.62 74 TRP A CA 1
ATOM 578 C C . TRP A 1 74 ? 14.397 -0.491 -24.511 1.00 78.62 74 TRP A C 1
ATOM 580 O O . TRP A 1 74 ? 13.779 0.544 -24.755 1.00 78.62 74 TRP A O 1
ATOM 590 N N . GLY A 1 75 ? 14.363 -1.550 -25.322 1.00 64.69 75 GLY A N 1
ATOM 591 C CA . GLY A 1 75 ? 13.861 -1.522 -26.683 1.00 64.69 75 GLY A CA 1
ATOM 592 C C . GLY A 1 75 ? 14.858 -0.793 -27.567 1.00 64.69 75 GLY A C 1
ATOM 593 O O . GLY A 1 75 ? 14.718 0.410 -27.790 1.00 64.69 75 GLY A O 1
ATOM 594 N N . ASP A 1 76 ? 15.852 -1.525 -28.077 1.00 63.75 76 ASP A N 1
ATOM 595 C CA . ASP A 1 76 ? 16.688 -1.059 -29.181 1.00 63.75 76 ASP A CA 1
ATOM 596 C C . ASP A 1 76 ? 15.769 -0.818 -30.384 1.00 63.75 76 ASP A C 1
ATOM 598 O O . ASP A 1 76 ? 15.474 -1.710 -31.180 1.00 63.75 76 ASP A O 1
ATOM 602 N N . LEU A 1 77 ? 15.210 0.390 -30.462 1.00 55.00 77 LEU A N 1
ATOM 603 C CA . LEU A 1 77 ? 14.457 0.839 -31.617 1.00 55.00 77 LEU A CA 1
ATOM 604 C C . LEU A 1 77 ? 15.418 0.784 -32.797 1.00 55.00 77 LEU A C 1
ATOM 606 O O . LEU A 1 77 ? 16.507 1.348 -32.732 1.00 55.00 77 LEU A O 1
ATOM 610 N N . ASN A 1 78 ? 15.021 0.083 -33.853 1.00 52.44 78 ASN A N 1
ATOM 611 C CA . ASN A 1 78 ? 15.767 0.038 -35.097 1.00 52.44 78 ASN A CA 1
ATOM 612 C C . ASN A 1 78 ? 15.035 0.937 -36.114 1.00 52.44 78 ASN A C 1
ATOM 614 O O . ASN A 1 78 ? 13.883 0.635 -36.441 1.00 52.44 78 ASN A O 1
ATOM 618 N N . PRO A 1 79 ? 15.636 2.043 -36.594 1.00 59.59 79 PRO A N 1
ATOM 619 C CA . PRO A 1 79 ? 16.999 2.501 -36.320 1.00 59.59 79 PRO A CA 1
ATOM 620 C C . PRO A 1 79 ? 17.165 3.156 -34.931 1.00 59.59 79 PRO A C 1
ATOM 622 O O . PRO A 1 79 ? 16.196 3.723 -34.408 1.00 59.59 79 PRO A O 1
ATOM 625 N N . PRO A 1 80 ? 18.387 3.124 -34.352 1.00 64.56 80 PRO A N 1
ATOM 626 C CA . PRO A 1 80 ? 18.672 3.704 -33.042 1.00 64.56 80 PRO A CA 1
ATOM 627 C C . PRO A 1 80 ? 18.300 5.183 -33.018 1.00 64.56 80 PRO A C 1
ATOM 629 O O . PRO A 1 80 ? 18.751 5.964 -33.859 1.00 64.56 80 PRO A O 1
ATOM 632 N N . LYS A 1 81 ? 17.482 5.597 -32.045 1.00 69.44 81 LYS A N 1
ATOM 633 C CA . LYS A 1 81 ? 17.251 7.027 -31.823 1.00 69.44 81 LYS A CA 1
ATOM 634 C C . LYS A 1 81 ? 18.567 7.660 -31.353 1.00 69.44 81 LYS A C 1
ATOM 636 O O . LYS A 1 81 ? 19.099 7.187 -30.353 1.00 69.44 81 LYS A O 1
ATOM 641 N N . PRO A 1 82 ? 19.045 8.753 -31.979 1.00 71.25 82 PRO A N 1
ATOM 642 C CA . PRO A 1 82 ? 20.354 9.342 -31.674 1.00 71.25 82 PRO A CA 1
ATOM 643 C C . PRO A 1 82 ? 20.526 9.857 -30.230 1.00 71.25 82 PRO A C 1
ATOM 645 O O . PRO A 1 82 ? 21.641 10.165 -29.840 1.00 71.25 82 PRO A O 1
ATOM 648 N N . ASN A 1 83 ? 19.462 9.875 -29.415 1.00 79.19 83 ASN A N 1
ATOM 649 C CA . ASN A 1 83 ? 19.481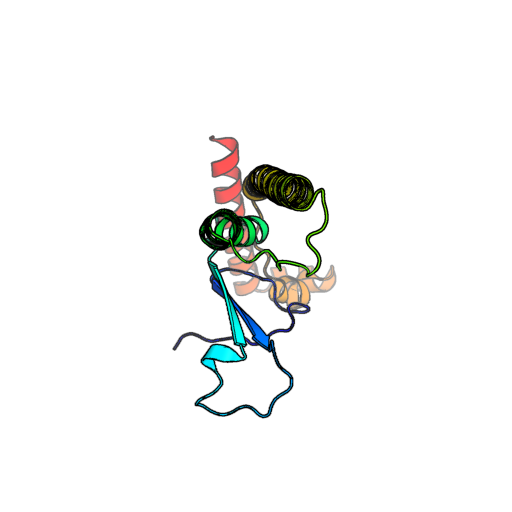 10.316 -28.013 1.00 79.19 83 ASN A CA 1
ATOM 650 C C . ASN A 1 83 ? 18.921 9.252 -27.043 1.00 79.19 83 ASN A C 1
ATOM 652 O O . ASN A 1 83 ? 18.417 9.595 -25.972 1.00 79.19 83 ASN A O 1
ATOM 656 N N . SER A 1 84 ? 18.910 7.970 -27.423 1.00 79.12 84 SER A N 1
ATOM 657 C CA . SER A 1 84 ? 18.310 6.900 -26.608 1.00 79.12 84 SER A CA 1
ATOM 658 C C . SER A 1 84 ? 18.914 6.819 -25.203 1.00 79.12 84 SER A C 1
ATOM 660 O O . SER A 1 84 ? 18.167 6.710 -24.233 1.00 79.12 84 SER A O 1
ATOM 662 N N . GLU A 1 85 ? 20.234 6.956 -25.070 1.00 82.69 85 GLU A N 1
ATOM 663 C CA . GLU A 1 85 ? 20.919 6.908 -23.773 1.00 82.69 85 GLU A CA 1
ATOM 664 C C . GLU A 1 85 ? 20.465 8.016 -22.816 1.00 82.69 85 GLU A C 1
ATOM 666 O O . GLU A 1 85 ? 20.166 7.748 -21.651 1.00 82.69 85 GLU A O 1
ATOM 671 N N . ASP A 1 86 ? 20.372 9.257 -23.295 1.00 87.31 86 ASP A N 1
ATOM 672 C CA . ASP A 1 86 ? 19.958 10.391 -22.465 1.00 87.31 86 ASP A CA 1
ATOM 673 C C . ASP A 1 86 ? 18.478 10.308 -22.087 1.00 87.31 86 ASP A C 1
ATOM 675 O O . ASP A 1 86 ? 18.095 10.665 -20.969 1.00 87.31 86 ASP A O 1
ATOM 679 N N . ILE A 1 87 ? 17.641 9.772 -22.981 1.00 85.75 87 ILE A N 1
ATOM 680 C CA . ILE A 1 87 ? 16.232 9.487 -22.687 1.00 85.75 87 ILE A CA 1
ATOM 681 C C . ILE A 1 87 ? 16.126 8.440 -21.574 1.00 85.75 87 ILE A C 1
ATOM 683 O O . ILE A 1 87 ? 15.369 8.647 -20.623 1.00 85.75 87 ILE A O 1
ATOM 687 N N . ILE A 1 88 ? 16.894 7.348 -21.657 1.00 86.56 88 ILE A N 1
ATOM 688 C CA . ILE A 1 88 ? 16.909 6.284 -20.642 1.00 86.56 88 ILE A CA 1
ATOM 689 C C . ILE A 1 88 ? 17.370 6.843 -19.295 1.00 86.56 88 ILE A C 1
ATOM 691 O O . ILE A 1 88 ? 16.680 6.662 -18.292 1.00 86.56 88 ILE A O 1
ATOM 695 N N . LYS A 1 89 ? 18.484 7.588 -19.263 1.00 88.25 89 LYS A N 1
ATOM 696 C CA . LYS A 1 89 ? 18.974 8.244 -18.038 1.00 88.25 89 LYS A CA 1
ATOM 697 C C . LYS A 1 89 ? 17.906 9.152 -17.434 1.00 88.25 89 LYS A C 1
ATOM 699 O O . LYS A 1 89 ? 17.603 9.032 -16.252 1.00 88.25 89 LYS A O 1
ATOM 704 N N . THR A 1 90 ? 17.282 9.999 -18.253 1.00 91.06 90 THR A N 1
ATOM 705 C CA . THR A 1 90 ? 16.219 10.912 -17.809 1.00 91.06 90 THR A CA 1
ATOM 706 C C . THR A 1 90 ? 15.018 10.155 -17.244 1.00 91.06 90 THR A C 1
ATOM 708 O O . THR A 1 90 ? 14.458 10.558 -16.224 1.00 91.06 90 THR A O 1
ATOM 711 N N . TYR A 1 91 ? 14.609 9.057 -17.882 1.00 89.75 91 TYR A N 1
ATOM 712 C CA . TYR A 1 91 ? 13.521 8.213 -17.394 1.00 89.75 91 TYR A CA 1
ATOM 713 C C . TYR A 1 91 ? 13.855 7.606 -16.028 1.00 89.75 91 TYR A C 1
ATOM 715 O O . TYR A 1 91 ? 13.070 7.754 -15.093 1.00 89.75 91 TYR A O 1
ATOM 723 N N . ILE A 1 92 ? 15.041 7.006 -15.885 1.00 90.44 92 ILE A N 1
ATOM 724 C CA . ILE A 1 92 ? 15.502 6.442 -14.611 1.00 90.44 92 ILE A CA 1
ATOM 725 C C . ILE A 1 92 ? 15.531 7.531 -13.534 1.00 90.44 92 ILE A C 1
ATOM 727 O O . ILE A 1 92 ? 14.997 7.320 -12.449 1.00 90.44 92 ILE A O 1
ATOM 731 N N . SER A 1 93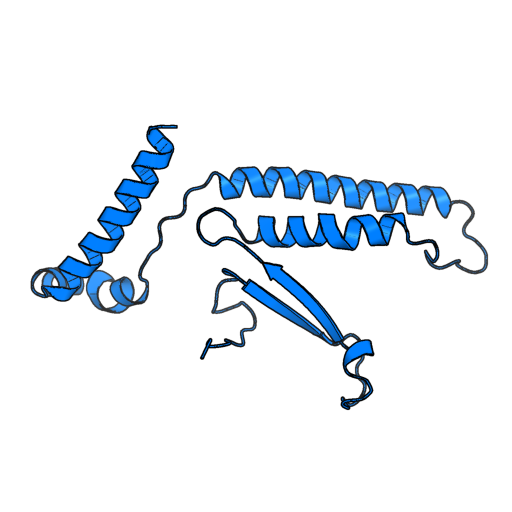 ? 16.072 8.717 -13.827 1.00 92.94 93 SER A N 1
ATOM 732 C CA . SER A 1 93 ? 16.090 9.838 -12.879 1.00 92.94 93 SER A CA 1
ATOM 733 C C . SER A 1 93 ? 14.688 10.253 -12.426 1.00 92.94 93 SER A C 1
ATOM 735 O O . SER A 1 93 ? 14.484 10.495 -11.240 1.00 92.94 93 SER A O 1
ATOM 737 N N . LYS A 1 94 ? 13.702 10.293 -13.332 1.00 94.69 94 LYS A N 1
ATOM 738 C CA . LYS A 1 94 ? 12.302 10.582 -12.970 1.00 94.69 94 LYS A CA 1
ATOM 739 C C . LYS A 1 94 ? 11.704 9.509 -12.067 1.00 94.69 94 LYS A C 1
ATOM 741 O O . LYS A 1 94 ? 11.000 9.849 -11.121 1.00 94.69 94 LYS A O 1
ATOM 746 N N . VAL A 1 95 ? 11.994 8.235 -12.337 1.00 93.25 95 VAL A N 1
ATOM 747 C CA . VAL A 1 95 ? 11.570 7.136 -11.462 1.00 93.25 95 VAL A CA 1
ATOM 748 C C . VAL A 1 95 ? 12.195 7.301 -10.078 1.00 93.25 95 VAL A C 1
ATOM 750 O O . VAL A 1 95 ? 11.467 7.265 -9.097 1.00 93.25 95 VAL A O 1
ATOM 753 N N . MET A 1 96 ? 13.502 7.564 -9.982 1.00 93.12 96 MET A N 1
ATOM 754 C CA . MET A 1 96 ? 14.173 7.769 -8.690 1.00 93.12 96 MET A CA 1
ATOM 755 C C . MET A 1 96 ? 13.577 8.951 -7.909 1.00 93.12 96 MET A C 1
ATOM 757 O O . MET A 1 96 ? 13.291 8.806 -6.727 1.00 93.12 96 MET A O 1
ATOM 761 N N . LEU A 1 97 ? 13.278 10.075 -8.572 1.00 95.25 97 LEU A N 1
ATOM 762 C CA . LEU A 1 97 ? 12.597 11.214 -7.937 1.00 95.25 97 LEU A CA 1
ATOM 763 C C . LEU A 1 97 ? 11.214 10.842 -7.384 1.00 95.25 97 LEU A C 1
ATOM 765 O O . LEU A 1 97 ? 10.827 11.305 -6.312 1.00 95.25 97 LEU A O 1
ATOM 769 N N . PHE A 1 98 ? 10.462 10.006 -8.101 1.00 94.56 98 PHE A N 1
ATOM 770 C CA . PHE A 1 98 ? 9.177 9.506 -7.616 1.00 94.56 98 PHE A CA 1
ATOM 771 C C . PHE A 1 98 ? 9.341 8.599 -6.388 1.00 94.56 98 PHE A C 1
ATOM 773 O O . PHE A 1 98 ? 8.543 8.682 -5.457 1.00 94.56 98 PHE A O 1
ATOM 780 N N . ILE A 1 99 ? 10.392 7.778 -6.341 1.00 94.06 99 ILE A N 1
ATOM 781 C CA . ILE A 1 99 ? 10.713 6.970 -5.157 1.00 94.06 99 ILE A CA 1
ATOM 782 C C . ILE A 1 99 ? 11.076 7.851 -3.965 1.00 94.06 99 ILE A C 1
ATOM 784 O O . ILE A 1 99 ? 10.584 7.604 -2.867 1.00 94.06 99 ILE A O 1
ATOM 788 N N . ASP A 1 100 ? 11.885 8.889 -4.170 1.00 93.44 100 ASP A N 1
ATOM 789 C CA . ASP A 1 100 ? 12.246 9.831 -3.107 1.00 93.44 100 ASP A CA 1
ATOM 790 C C . ASP A 1 100 ? 11.009 10.551 -2.558 1.00 93.44 100 ASP A C 1
ATOM 792 O O . ASP A 1 100 ? 10.886 10.774 -1.352 1.00 93.44 100 ASP A O 1
ATOM 796 N N . TYR A 1 101 ? 10.062 10.887 -3.439 1.00 94.69 101 TYR A N 1
ATOM 797 C CA . TYR A 1 101 ? 8.761 11.407 -3.038 1.00 94.69 101 TYR A CA 1
ATOM 798 C C . TYR A 1 101 ? 7.987 10.387 -2.191 1.00 94.69 101 TYR A C 1
ATOM 800 O O . TYR A 1 101 ? 7.582 10.720 -1.079 1.00 94.69 101 TYR A O 1
ATOM 808 N N . LEU A 1 102 ? 7.860 9.135 -2.650 1.00 93.94 102 LEU A N 1
ATOM 809 C CA . LEU A 1 102 ? 7.207 8.069 -1.880 1.00 93.94 102 LEU A CA 1
ATOM 810 C C . LEU A 1 102 ? 7.871 7.844 -0.517 1.00 93.94 102 LEU A C 1
ATOM 812 O O . LEU A 1 102 ? 7.166 7.622 0.461 1.00 93.94 102 LEU A O 1
ATOM 816 N N . ALA A 1 103 ? 9.200 7.925 -0.426 1.00 91.94 103 ALA A N 1
ATOM 817 C CA . ALA A 1 103 ? 9.929 7.774 0.831 1.00 91.94 103 ALA A CA 1
ATOM 818 C C . ALA A 1 103 ? 9.533 8.844 1.860 1.00 91.94 103 ALA A C 1
ATOM 820 O O . ALA A 1 103 ? 9.325 8.533 3.035 1.00 91.94 103 ALA A O 1
ATOM 821 N N . LYS A 1 104 ? 9.402 10.099 1.417 1.00 89.50 104 LYS A N 1
ATOM 822 C CA . LYS A 1 104 ? 8.951 11.208 2.270 1.00 89.50 104 LYS A CA 1
ATOM 823 C C . LYS A 1 104 ? 7.489 11.035 2.656 1.00 89.50 104 LYS A C 1
ATOM 825 O O . LYS A 1 104 ? 7.179 10.982 3.839 1.00 89.50 104 LYS A O 1
ATOM 830 N N . THR A 1 105 ? 6.620 10.820 1.670 1.00 90.56 105 THR A N 1
ATOM 831 C CA . THR A 1 105 ? 5.181 10.643 1.892 1.00 90.56 105 THR A CA 1
ATOM 832 C C . THR A 1 105 ? 4.876 9.474 2.818 1.00 90.56 105 THR A C 1
ATOM 834 O O . THR A 1 105 ? 4.006 9.601 3.673 1.00 90.56 105 THR A O 1
ATOM 837 N N . LYS A 1 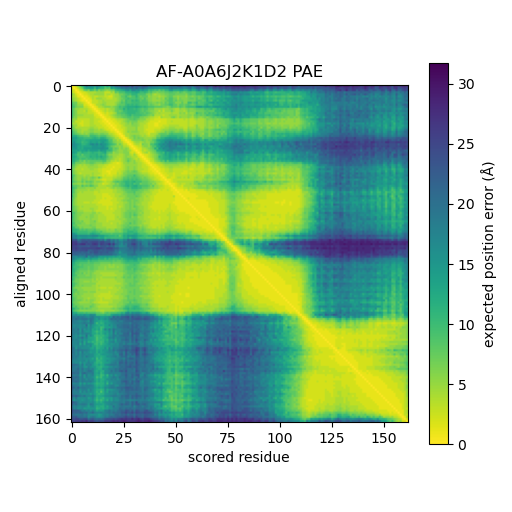106 ? 5.588 8.344 2.698 1.00 89.31 106 LYS A N 1
ATOM 838 C CA . LYS A 1 106 ? 5.384 7.224 3.622 1.00 89.31 106 LYS A CA 1
ATOM 839 C C . LYS A 1 106 ? 5.697 7.648 5.057 1.00 89.31 106 LYS A C 1
ATOM 841 O O . LYS A 1 106 ? 4.929 7.316 5.939 1.00 89.31 106 LYS A O 1
ATOM 846 N N . THR A 1 107 ? 6.781 8.398 5.269 1.00 85.00 107 THR A N 1
ATOM 847 C CA . THR A 1 107 ? 7.222 8.823 6.602 1.00 85.00 107 THR A CA 1
ATOM 848 C C . THR A 1 107 ? 6.185 9.753 7.218 1.00 85.00 107 THR A C 1
ATOM 850 O O . THR A 1 107 ? 5.745 9.519 8.337 1.00 85.00 107 THR A O 1
ATOM 853 N N . ASP A 1 108 ? 5.714 10.736 6.449 1.00 83.44 108 ASP A N 1
ATOM 854 C CA . ASP A 1 108 ? 4.676 11.669 6.893 1.00 83.44 108 ASP A CA 1
ATOM 855 C C . ASP A 1 108 ? 3.374 10.939 7.280 1.00 83.44 108 ASP A C 1
ATOM 857 O O . ASP A 1 108 ? 2.734 11.266 8.281 1.00 83.44 108 ASP A O 1
ATOM 861 N N . LEU A 1 109 ? 2.986 9.928 6.496 1.00 82.75 109 LEU A N 1
ATOM 862 C CA . LEU A 1 109 ? 1.773 9.141 6.725 1.00 82.75 109 LEU A CA 1
ATOM 863 C C . LEU A 1 109 ? 1.925 8.074 7.820 1.00 82.75 109 LEU A C 1
ATOM 865 O O . LEU A 1 109 ? 0.946 7.788 8.504 1.00 82.75 109 LEU A O 1
ATOM 869 N N . ASP A 1 110 ? 3.113 7.495 7.998 1.00 76.06 110 ASP A N 1
ATOM 870 C CA . ASP A 1 110 ? 3.424 6.538 9.070 1.00 76.06 110 ASP A CA 1
ATOM 871 C C . ASP A 1 110 ? 3.483 7.247 10.434 1.00 76.06 110 ASP A C 1
ATOM 873 O O . ASP A 1 110 ? 3.079 6.681 11.446 1.00 76.06 110 ASP A O 1
ATOM 877 N N . CYS A 1 111 ? 3.902 8.517 10.468 1.00 64.94 111 CYS A N 1
ATOM 878 C CA . CYS A 1 111 ? 3.854 9.356 11.670 1.00 64.94 111 CYS A CA 1
ATOM 879 C C . CYS A 1 111 ? 2.426 9.781 12.068 1.00 64.94 111 CYS A C 1
ATOM 881 O O . CYS A 1 111 ? 2.227 10.322 13.156 1.00 64.94 111 CYS A O 1
ATOM 883 N N . CYS A 1 112 ? 1.421 9.541 11.221 1.00 67.56 112 CYS A N 1
ATOM 884 C CA . CYS A 1 112 ? 0.022 9.759 11.569 1.00 67.56 112 CYS A CA 1
ATOM 885 C C . CYS A 1 112 ? -0.548 8.508 12.256 1.00 67.56 112 CYS A C 1
ATOM 887 O O . CYS A 1 112 ? -1.021 7.582 11.596 1.00 67.56 112 CYS A O 1
ATOM 889 N N . THR A 1 113 ? -0.557 8.496 13.592 1.00 66.81 113 THR A N 1
ATOM 890 C CA . THR A 1 113 ? -1.240 7.460 14.385 1.00 66.81 113 THR A CA 1
ATOM 891 C C . THR A 1 113 ? -2.726 7.414 14.031 1.00 66.81 113 THR A C 1
ATOM 893 O O . THR A 1 113 ? -3.454 8.390 14.221 1.00 66.81 113 THR A O 1
ATOM 896 N N . LYS A 1 114 ? -3.193 6.270 13.519 1.00 71.69 114 LYS A N 1
ATOM 897 C CA . LYS A 1 114 ? -4.604 6.046 13.181 1.00 71.69 114 LYS A CA 1
ATOM 898 C C . LYS A 1 114 ? -5.317 5.315 14.312 1.00 71.69 114 LYS A C 1
ATOM 900 O O . LYS A 1 114 ? -4.870 4.266 14.773 1.00 71.69 114 LYS A O 1
ATOM 905 N N . PHE A 1 115 ? -6.471 5.839 14.707 1.00 80.88 115 PHE A N 1
ATOM 906 C CA . PHE A 1 115 ? -7.352 5.179 15.661 1.00 80.88 115 PHE A CA 1
ATOM 907 C C . PHE A 1 115 ? -8.245 4.181 14.937 1.00 80.88 115 PHE A C 1
ATOM 909 O O . PHE A 1 115 ? -9.008 4.543 14.041 1.00 80.88 115 PHE A O 1
ATOM 916 N N . LYS A 1 116 ? -8.153 2.910 15.330 1.00 80.19 116 LYS A N 1
ATOM 917 C CA . LYS A 1 116 ? -9.047 1.878 14.809 1.00 80.19 116 LYS A CA 1
ATOM 918 C C . LYS A 1 116 ? -10.473 2.174 15.263 1.00 80.19 116 LYS A C 1
ATOM 920 O O . LYS A 1 116 ? -10.690 2.388 16.452 1.00 80.19 116 LYS A O 1
ATOM 925 N N . ILE A 1 117 ? -11.427 2.131 14.340 1.00 82.31 117 ILE A N 1
ATOM 926 C CA . ILE A 1 117 ? -12.857 2.277 14.627 1.00 82.31 117 ILE A CA 1
ATOM 927 C C . ILE A 1 117 ? -13.579 0.953 14.360 1.00 82.31 117 ILE A C 1
ATOM 929 O O . ILE A 1 117 ? -13.230 0.237 13.422 1.00 82.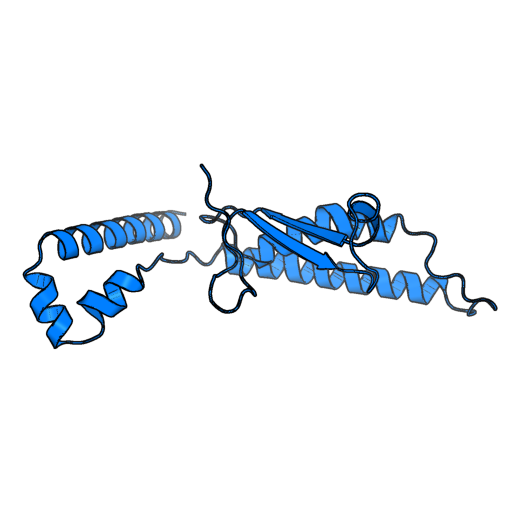31 117 ILE A O 1
ATOM 933 N N . ASN A 1 118 ? -14.583 0.621 15.174 1.00 86.38 118 ASN A N 1
ATOM 934 C CA . ASN A 1 118 ? -15.521 -0.452 14.854 1.00 86.38 118 ASN A CA 1
ATOM 935 C C . ASN A 1 118 ? -16.719 0.155 14.110 1.00 86.38 118 ASN A C 1
ATOM 937 O O . ASN A 1 118 ? -17.605 0.745 14.726 1.00 86.38 118 ASN A O 1
ATOM 941 N N . LEU A 1 119 ? -16.709 0.037 12.778 1.00 84.25 119 LEU A N 1
ATOM 942 C CA . LEU A 1 119 ? -17.772 0.554 11.912 1.00 84.25 119 LEU A CA 1
ATOM 943 C C . LEU A 1 119 ? -19.116 -0.128 12.175 1.00 84.25 119 LEU A C 1
ATOM 945 O O . LEU A 1 119 ? -20.121 0.562 12.243 1.00 84.25 119 LEU A O 1
ATOM 949 N N . THR A 1 120 ? -19.132 -1.442 12.405 1.00 88.88 120 THR A N 1
ATOM 950 C CA . THR A 1 120 ? -20.361 -2.183 12.722 1.00 88.88 120 THR A CA 1
ATOM 951 C C . THR A 1 120 ? -20.968 -1.700 14.035 1.00 88.88 120 THR A C 1
ATOM 953 O O . THR A 1 120 ? -22.144 -1.368 14.081 1.00 88.88 120 THR A O 1
ATOM 956 N N . LEU A 1 121 ? -20.151 -1.551 15.084 1.00 90.44 121 LEU A N 1
ATOM 957 C CA . LEU A 1 121 ? -20.595 -0.969 16.355 1.00 90.44 121 LEU A CA 1
ATOM 958 C C . LEU A 1 121 ? -21.157 0.445 16.158 1.00 90.44 121 LEU A C 1
ATOM 960 O O . LEU A 1 121 ? -22.168 0.805 16.756 1.00 90.44 121 LEU A O 1
ATOM 964 N N . TYR A 1 122 ? -20.510 1.255 15.319 1.00 90.62 122 TYR A N 1
ATOM 965 C CA . TYR A 1 122 ? -20.999 2.592 15.014 1.00 90.62 122 TYR A CA 1
ATOM 966 C C . TYR A 1 122 ? -22.355 2.555 14.302 1.00 90.62 122 TYR A C 1
ATOM 968 O O . TYR A 1 122 ? -23.308 3.167 14.775 1.00 90.62 122 TYR A O 1
ATOM 976 N N . GLU A 1 123 ? -22.457 1.827 13.195 1.00 91.19 123 GLU A N 1
ATOM 977 C CA . GLU A 1 123 ? -23.662 1.753 12.368 1.00 91.19 123 GLU A CA 1
ATOM 978 C C . GLU A 1 123 ? -24.841 1.126 13.119 1.00 91.19 123 GLU A C 1
ATOM 980 O O . GLU A 1 123 ? -25.962 1.634 13.038 1.00 91.19 123 GLU A O 1
ATOM 985 N N . ASP A 1 124 ? -24.601 0.077 13.903 1.00 91.69 124 ASP A N 1
ATOM 986 C CA . ASP A 1 124 ? -25.658 -0.669 14.583 1.00 91.69 124 ASP A CA 1
ATOM 987 C C . ASP A 1 124 ? -26.097 -0.004 15.894 1.00 91.69 124 ASP A C 1
ATOM 989 O O . ASP A 1 124 ? -27.292 0.013 16.198 1.00 91.69 124 ASP A O 1
ATOM 993 N N . GLU A 1 125 ? -25.167 0.593 16.649 1.00 92.19 125 GLU A N 1
ATOM 994 C CA . GLU A 1 125 ? -25.410 1.004 18.041 1.00 92.19 125 GLU A CA 1
ATOM 995 C C . GLU A 1 125 ? -25.202 2.503 18.315 1.00 92.19 125 GLU A C 1
ATOM 997 O O . GLU A 1 125 ? -25.720 3.010 19.310 1.00 92.19 125 GLU A O 1
ATOM 1002 N N . LEU A 1 126 ? -24.470 3.243 17.471 1.00 92.81 126 LEU A N 1
ATOM 1003 C CA . LEU A 1 126 ? -24.038 4.619 17.788 1.00 92.81 126 LEU A CA 1
ATOM 1004 C C . LEU A 1 126 ? -24.317 5.655 16.685 1.00 92.81 126 LEU A C 1
ATOM 1006 O O . LEU A 1 126 ? -23.962 6.821 16.849 1.00 92.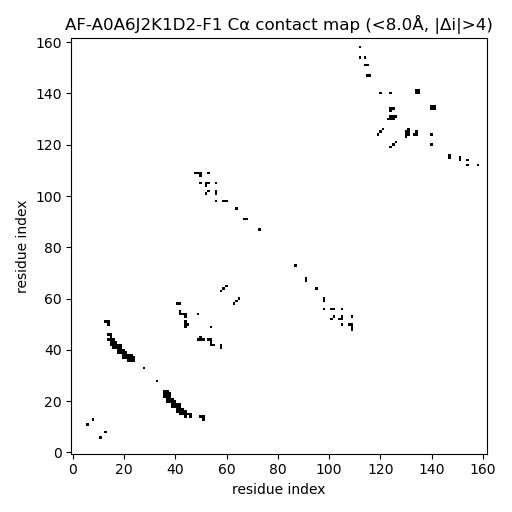81 126 LEU A O 1
ATOM 1010 N N . SER A 1 127 ? -24.946 5.264 15.574 1.00 93.19 127 SER A N 1
ATOM 1011 C CA . SER A 1 127 ? -25.077 6.111 14.380 1.00 93.19 127 SER A CA 1
ATOM 1012 C C . SER A 1 127 ? -25.982 7.329 14.575 1.00 93.19 127 SER A C 1
ATOM 1014 O O . SER A 1 127 ? -25.922 8.275 13.793 1.00 93.19 127 SER A O 1
ATOM 1016 N N . ASP A 1 128 ? -26.844 7.302 15.593 1.00 95.00 128 ASP A N 1
ATOM 1017 C CA . ASP A 1 128 ? -27.766 8.382 15.929 1.00 95.00 128 ASP A CA 1
ATOM 1018 C C . ASP A 1 128 ? -28.047 8.461 17.437 1.00 95.00 128 ASP A C 1
ATOM 1020 O O . ASP A 1 128 ? -27.689 7.584 18.227 1.00 95.00 128 ASP A O 1
ATOM 1024 N N . GLN A 1 129 ? -28.709 9.547 17.835 1.00 93.44 129 GLN A N 1
ATOM 1025 C CA . GLN A 1 129 ? -28.948 9.876 19.235 1.00 93.44 129 GLN A CA 1
ATOM 1026 C C . GLN A 1 129 ? -29.838 8.858 19.967 1.00 93.44 129 GLN A C 1
ATOM 1028 O O . GLN A 1 129 ? -29.643 8.640 21.163 1.00 93.44 129 GLN A O 1
ATOM 1033 N N . GLU A 1 130 ? -30.810 8.238 19.294 1.00 94.75 130 GLU A N 1
ATOM 1034 C CA . GLU A 1 130 ? -31.700 7.258 19.927 1.00 94.75 130 GLU A CA 1
ATOM 1035 C C . GLU A 1 130 ? -30.986 5.923 20.127 1.00 94.75 130 GLU A C 1
ATOM 1037 O O . GLU A 1 130 ? -31.067 5.336 21.210 1.00 94.75 130 GLU A O 1
ATOM 1042 N N . LYS A 1 131 ? -30.195 5.492 19.138 1.00 93.19 131 LYS A N 1
ATOM 1043 C CA . LYS A 1 131 ? -29.323 4.324 19.284 1.00 93.19 131 LYS A CA 1
ATOM 1044 C C . LYS A 1 131 ? -28.316 4.509 20.413 1.00 93.19 131 LYS A C 1
ATOM 1046 O O . LYS A 1 131 ? -28.237 3.646 21.281 1.00 93.19 131 LYS A O 1
ATOM 1051 N N . MET A 1 132 ? -27.663 5.671 20.506 1.00 91.31 132 MET A N 1
ATOM 1052 C CA . MET A 1 132 ? -26.743 5.974 21.611 1.00 91.31 132 MET A CA 1
ATOM 1053 C C . MET A 1 132 ? -27.419 5.881 22.991 1.00 91.31 132 MET A C 1
ATOM 1055 O O . MET A 1 132 ? -26.834 5.340 23.931 1.00 91.31 132 MET A O 1
ATOM 1059 N N . LYS A 1 133 ? -28.662 6.368 23.132 1.00 94.00 133 LYS A N 1
ATOM 1060 C CA . LYS A 1 133 ? -29.437 6.238 24.383 1.00 94.00 133 LYS A CA 1
ATOM 1061 C C . LYS A 1 133 ? -29.768 4.784 24.721 1.00 94.00 133 LYS A C 1
ATOM 1063 O O . LYS A 1 133 ? -29.830 4.435 25.895 1.00 94.00 133 LYS A O 1
ATOM 1068 N N . HIS A 1 134 ? -29.992 3.936 23.722 1.00 91.94 134 HIS A N 1
ATOM 1069 C CA . HIS A 1 134 ? -30.194 2.506 23.947 1.00 91.94 134 HIS A CA 1
ATOM 1070 C C . HIS A 1 134 ? -28.878 1.783 24.259 1.00 91.94 134 HIS A C 1
ATOM 1072 O O . HIS A 1 134 ? -28.836 0.947 25.162 1.00 91.94 134 HIS A O 1
ATOM 1078 N N . ALA A 1 135 ? -27.795 2.132 23.570 1.00 91.06 135 ALA A N 1
ATOM 1079 C CA . ALA A 1 135 ? -26.469 1.546 23.726 1.00 91.06 135 ALA A CA 1
ATOM 1080 C C . ALA A 1 135 ? -25.942 1.646 25.164 1.00 91.06 135 ALA A C 1
ATOM 1082 O O . ALA A 1 135 ? -25.377 0.681 25.671 1.00 91.06 135 ALA A O 1
ATOM 1083 N N . VAL A 1 136 ? -26.203 2.753 25.875 1.00 90.12 136 VAL A N 1
ATOM 1084 C CA . VAL A 1 136 ? -25.782 2.903 27.286 1.00 90.12 136 VAL A CA 1
ATOM 1085 C C . VAL A 1 136 ? -26.439 1.904 28.245 1.00 90.12 136 VAL A C 1
ATOM 1087 O O . VAL A 1 136 ? -25.961 1.722 29.360 1.00 90.12 136 VAL A O 1
ATOM 1090 N N . THR A 1 137 ? -27.514 1.233 27.830 1.00 93.88 137 THR A N 1
ATOM 1091 C CA . THR A 1 137 ? -28.154 0.168 28.623 1.00 93.88 137 THR A CA 1
ATOM 1092 C C . THR A 1 137 ? -27.562 -1.217 28.346 1.00 93.88 137 THR A C 1
ATOM 1094 O O . THR A 1 137 ? -27.806 -2.160 29.098 1.00 93.88 137 THR A O 1
ATOM 1097 N N . LYS A 1 138 ? -26.762 -1.357 27.281 1.00 94.50 138 LYS A N 1
ATOM 1098 C CA . LYS A 1 138 ? -26.176 -2.620 26.826 1.00 94.50 138 LYS A CA 1
ATOM 1099 C C . LYS A 1 138 ? -24.747 -2.752 27.358 1.00 94.50 138 LYS A C 1
ATOM 1101 O O . LYS A 1 138 ? -23.817 -2.144 26.840 1.00 94.50 138 LYS A O 1
ATOM 1106 N N . MET A 1 139 ? -24.559 -3.599 28.370 1.00 93.56 139 MET A N 1
ATOM 1107 C CA . MET A 1 139 ? -23.254 -3.782 29.027 1.00 93.56 139 MET A CA 1
ATOM 1108 C C . MET A 1 139 ? -22.133 -4.185 28.052 1.00 93.56 139 MET A C 1
ATOM 1110 O O . MET A 1 139 ? -21.060 -3.595 28.092 1.00 93.56 139 MET A O 1
ATOM 1114 N N . HIS A 1 140 ? -22.402 -5.111 27.127 1.00 92.12 140 HIS A N 1
ATOM 1115 C CA . HIS A 1 140 ? -21.417 -5.554 26.130 1.00 92.12 140 HIS A CA 1
ATOM 1116 C C . HIS A 1 140 ? -20.977 -4.429 25.175 1.00 92.12 140 HIS A C 1
ATOM 1118 O O . HIS A 1 140 ? -19.800 -4.336 24.844 1.00 92.12 140 HIS A O 1
ATOM 1124 N N . VAL A 1 141 ? -21.897 -3.537 24.785 1.00 92.94 141 VAL A N 1
ATOM 1125 C CA . VAL A 1 141 ? -21.585 -2.365 23.949 1.00 92.94 141 VAL A CA 1
ATOM 1126 C C . VAL A 1 141 ? -20.651 -1.416 24.697 1.00 92.94 141 VAL A C 1
ATOM 1128 O O . VAL A 1 141 ? -19.658 -0.954 24.141 1.00 92.94 141 VAL A O 1
ATOM 1131 N N . LEU A 1 142 ? -20.922 -1.156 25.980 1.00 92.94 142 LEU A N 1
ATOM 1132 C CA . LEU A 1 142 ? -20.065 -0.307 26.810 1.00 92.94 142 LEU A CA 1
ATOM 1133 C C . LEU A 1 142 ? -18.662 -0.898 26.999 1.00 92.94 142 LEU A C 1
ATOM 1135 O O . LEU A 1 142 ? -17.674 -0.170 26.901 1.00 92.94 142 LEU A O 1
ATOM 1139 N N . GLU A 1 143 ? -18.561 -2.204 27.250 1.00 93.88 143 GLU A N 1
ATOM 1140 C CA . GLU A 1 143 ? -17.276 -2.901 27.375 1.00 93.88 143 GLU A CA 1
ATOM 1141 C C . GLU A 1 143 ? -16.445 -2.791 26.094 1.00 93.88 143 GLU A C 1
ATOM 1143 O O . GLU A 1 143 ? -15.246 -2.500 26.154 1.00 93.88 143 GLU A O 1
ATOM 1148 N N . GLU A 1 144 ? -17.088 -2.955 24.938 1.00 92.25 144 GLU A N 1
ATOM 1149 C CA . GLU A 1 144 ? -16.438 -2.843 23.638 1.00 92.25 144 GLU A CA 1
ATOM 1150 C C . GLU A 1 144 ? -15.952 -1.413 23.359 1.00 92.25 144 GLU A C 1
ATOM 1152 O O . GLU A 1 144 ? -14.785 -1.216 23.011 1.00 92.25 144 GLU A O 1
ATOM 1157 N N . ILE A 1 145 ? -16.786 -0.396 23.614 1.00 91.44 145 ILE A N 1
ATOM 1158 C CA . ILE A 1 145 ? -16.384 1.019 23.523 1.00 91.44 145 ILE A CA 1
ATOM 1159 C C . ILE A 1 145 ? -15.173 1.286 24.426 1.00 91.44 145 ILE A C 1
ATOM 1161 O O . ILE A 1 145 ? -14.180 1.873 23.989 1.00 91.44 145 ILE A O 1
ATOM 1165 N N . CYS A 1 146 ? -15.215 0.829 25.682 1.00 92.06 146 CYS A N 1
ATOM 1166 C CA . CYS A 1 146 ? -14.109 1.000 26.621 1.00 92.06 146 CYS A CA 1
ATOM 1167 C C . CYS A 1 146 ? -12.813 0.335 26.140 1.00 92.06 146 CYS A C 1
ATOM 1169 O O . CYS A 1 146 ? -11.734 0.878 26.387 1.00 92.06 146 CYS A O 1
ATOM 1171 N N . ALA A 1 147 ? -12.886 -0.817 25.471 1.00 92.00 147 ALA A N 1
ATOM 1172 C CA . ALA A 1 147 ? -11.713 -1.486 24.918 1.00 92.00 147 ALA A CA 1
ATOM 1173 C C . ALA A 1 147 ? -11.037 -0.637 23.827 1.00 92.00 147 ALA A C 1
ATOM 1175 O O . ALA A 1 147 ? -9.826 -0.407 23.899 1.00 92.00 147 ALA A O 1
ATOM 1176 N N . PHE A 1 148 ? -11.815 -0.097 22.882 1.00 90.44 148 PHE A N 1
ATOM 1177 C CA . PHE A 1 148 ? -11.299 0.790 21.831 1.00 90.44 148 PHE A CA 1
ATOM 1178 C C . PHE A 1 148 ? -10.716 2.086 22.403 1.00 90.44 148 PHE A C 1
ATOM 1180 O O . PHE A 1 148 ? -9.591 2.452 22.069 1.00 90.44 148 PHE A O 1
ATOM 1187 N N . VAL A 1 149 ? -11.415 2.737 23.338 1.00 90.75 149 VAL A N 1
ATOM 1188 C CA . VAL A 1 149 ? -10.919 3.968 23.978 1.00 90.75 149 VAL A CA 1
ATOM 1189 C C . VAL A 1 149 ? -9.617 3.716 24.747 1.00 90.75 149 VAL A C 1
ATOM 1191 O O . VAL A 1 149 ? -8.695 4.526 24.668 1.00 90.75 149 VAL A O 1
ATOM 1194 N N . LYS A 1 150 ? -9.482 2.583 25.452 1.00 90.44 150 LYS A N 1
ATOM 1195 C CA . LYS A 1 150 ? -8.219 2.205 26.117 1.00 90.44 150 LYS A CA 1
ATOM 1196 C C . LYS A 1 150 ? -7.074 2.022 25.123 1.00 90.44 150 LYS A C 1
ATOM 1198 O O . LYS A 1 150 ? -5.957 2.457 25.402 1.00 90.44 150 LYS A O 1
ATOM 1203 N N . GLN A 1 151 ? -7.340 1.402 23.975 1.00 85.25 151 GLN A N 1
ATOM 1204 C CA . GLN A 1 151 ? -6.347 1.263 22.913 1.00 85.25 151 GLN A CA 1
ATOM 1205 C C . GLN A 1 151 ? -5.918 2.634 22.375 1.00 85.25 151 GLN A C 1
ATOM 1207 O O . GLN A 1 151 ? -4.719 2.888 22.264 1.00 85.25 151 GLN A O 1
ATOM 1212 N N . TRP A 1 152 ? -6.871 3.531 22.112 1.00 89.06 152 TRP A N 1
ATOM 1213 C CA . TRP A 1 152 ? -6.579 4.890 21.652 1.00 89.06 152 TRP A CA 1
ATOM 1214 C C . TRP A 1 152 ? -5.777 5.679 22.681 1.00 89.06 152 TRP A C 1
ATOM 1216 O O . TRP A 1 152 ? -4.797 6.314 22.313 1.00 89.06 152 TRP A O 1
ATOM 1226 N N . MET A 1 153 ? -6.122 5.592 23.970 1.00 88.19 153 MET A N 1
ATOM 1227 C CA . MET A 1 153 ? -5.340 6.232 25.032 1.00 88.19 153 MET A CA 1
ATOM 1228 C C . MET A 1 153 ? -3.891 5.749 25.024 1.00 88.19 153 MET A C 1
ATOM 1230 O O . MET A 1 153 ? -2.986 6.572 25.032 1.00 88.19 153 MET A O 1
ATOM 1234 N N . LYS A 1 154 ? -3.654 4.433 24.924 1.00 81.94 154 LYS A N 1
ATOM 1235 C CA . LYS A 1 154 ? -2.293 3.887 24.829 1.00 81.94 154 LYS A CA 1
ATOM 1236 C C . LYS A 1 154 ? -1.550 4.429 23.602 1.00 81.94 154 LYS A C 1
ATOM 1238 O O . LYS A 1 154 ? -0.379 4.776 23.706 1.00 81.94 154 LYS A O 1
ATOM 1243 N N . GLN A 1 155 ? -2.226 4.511 22.455 1.00 77.00 155 GLN A N 1
ATOM 1244 C CA . GLN A 1 155 ? -1.670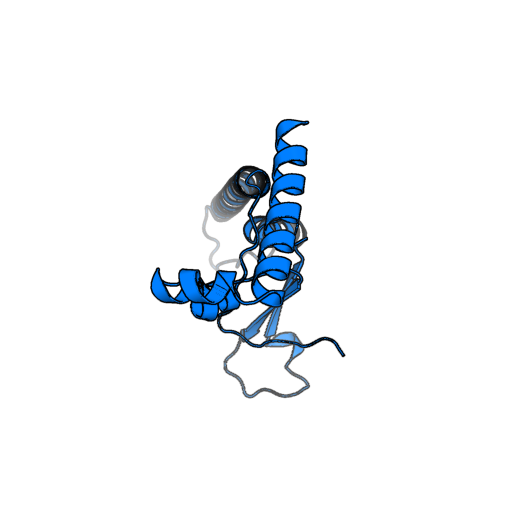 5.066 21.217 1.00 77.00 155 GLN A CA 1
ATOM 1245 C C . GLN A 1 155 ? -1.335 6.559 21.339 1.00 77.00 155 GLN A C 1
ATOM 1247 O O . GLN A 1 155 ? -0.269 6.971 20.900 1.00 77.00 155 GLN A O 1
ATOM 1252 N N . ILE A 1 156 ? -2.198 7.350 21.981 1.00 84.06 156 ILE A N 1
ATOM 1253 C CA . ILE A 1 156 ? -1.964 8.773 22.262 1.00 84.06 156 ILE A CA 1
ATOM 1254 C C . ILE A 1 156 ? -0.760 8.941 23.191 1.00 84.06 156 ILE A C 1
ATOM 1256 O O . ILE A 1 156 ? 0.134 9.724 22.886 1.00 84.06 156 ILE A O 1
ATOM 1260 N N . THR A 1 157 ? -0.704 8.186 24.291 1.00 80.81 157 THR A N 1
ATOM 1261 C CA . THR A 1 157 ? 0.406 8.238 25.252 1.00 80.81 157 THR A CA 1
ATOM 1262 C C . THR A 1 157 ? 1.743 7.914 24.589 1.00 80.81 157 THR A C 1
ATOM 1264 O O . THR A 1 157 ? 2.704 8.641 24.792 1.00 80.81 157 THR A O 1
ATOM 1267 N N . MET A 1 158 ? 1.800 6.895 23.722 1.00 71.31 158 MET A N 1
ATOM 1268 C CA . MET A 1 158 ? 3.029 6.567 22.986 1.00 71.31 158 MET A CA 1
ATOM 1269 C C . MET A 1 158 ? 3.529 7.715 22.100 1.00 71.31 158 MET A C 1
ATOM 1271 O O . MET A 1 158 ? 4.730 7.824 21.913 1.00 71.31 158 MET A O 1
ATOM 1275 N N . VAL A 1 159 ? 2.637 8.550 21.558 1.00 69.31 159 VAL A N 1
ATOM 1276 C CA . VAL A 1 159 ? 3.016 9.705 20.726 1.00 69.31 159 VAL A CA 1
ATOM 1277 C C . VAL A 1 159 ? 3.421 10.910 21.575 1.00 69.31 159 VAL A C 1
ATOM 1279 O O . VAL A 1 159 ? 4.307 11.651 21.176 1.00 69.31 159 VAL A O 1
ATOM 1282 N N . ILE A 1 160 ? 2.758 11.132 22.714 1.00 75.25 160 ILE A N 1
ATOM 1283 C CA . ILE A 1 160 ? 3.017 12.288 23.588 1.00 75.25 160 ILE A CA 1
ATOM 1284 C C . ILE A 1 160 ? 4.294 12.104 24.425 1.00 75.25 160 ILE A C 1
ATOM 1286 O O . ILE A 1 160 ? 4.958 13.092 24.723 1.00 75.25 160 ILE A O 1
ATOM 1290 N N . ASP A 1 161 ? 4.635 10.867 24.794 1.00 61.66 161 ASP A N 1
ATOM 1291 C CA . ASP A 1 161 ? 5.807 10.554 25.627 1.00 61.66 161 ASP A CA 1
ATOM 1292 C C . ASP A 1 161 ? 7.100 10.291 24.811 1.00 61.66 161 ASP A C 1
ATOM 1294 O O . ASP A 1 161 ? 8.127 9.932 25.395 1.00 61.66 161 ASP A O 1
ATOM 1298 N N . LEU A 1 162 ? 7.057 10.452 23.479 1.00 50.91 162 LEU A N 1
ATOM 1299 C CA . LEU A 1 162 ? 8.203 10.407 22.549 1.00 50.91 162 LEU A CA 1
ATOM 1300 C C . LEU A 1 162 ? 8.749 11.815 22.269 1.00 50.91 162 LEU A C 1
ATOM 1302 O O . LEU A 1 162 ? 9.993 11.938 22.176 1.00 50.91 162 LEU A O 1
#

pLDDT: mean 83.34, std 9.93, range [45.75, 95.25]

Solvent-accessible surface area (backbone atoms only — not comparable to full-atom values): 9893 Å² total; per-residue (Å²): 133,87,85,86,84,88,72,93,58,86,88,50,80,82,61,38,76,40,79,50,77,44,76,78,55,98,65,89,87,48,94,86,47,50,79,82,34,46,46,78,45,72,30,70,33,53,74,89,66,41,45,64,54,42,19,52,42,51,43,41,62,72,49,48,49,55,51,59,73,68,57,80,81,83,63,88,50,85,75,73,58,96,57,51,70,60,52,51,52,51,50,54,51,51,52,51,53,51,50,55,48,40,56,50,52,26,50,62,53,36,71,51,84,78,77,84,75,63,63,64,58,33,67,74,35,49,71,43,74,68,39,39,65,52,34,78,74,36,65,69,56,49,52,51,53,51,52,49,52,52,52,46,50,54,56,49,47,60,63,74,79,104

Secondary structure (DSSP, 8-state):
-PPP----SSSS---SEEEEEEE---SPP-TTTHHHHEEEEEEE--TTT--HHHHHHHHIIIIIHHHHHH---S---SSPPTTHHHHHHHHHHHHHHHHHHHHHHHHHHHTSPPPP--HHHIIIIISSHHHHHHHTT-HHHHHHHHHHHHHHHHHHHHHH--

Foldseek 3Di:
DDDDDDDPCPPDPDAAKDKDKDFQDPDDDDPVCVVVGIDIDIQGADRQQFDPLRSVLCCCVVPVLVVLVPDPPPPCPVVHDPCVPVVSVVVSVVSVVVSVVSVVVRVVVSLDGDQDDDVCLCVQQNVDDVSVVVLVVPPVSVVVVV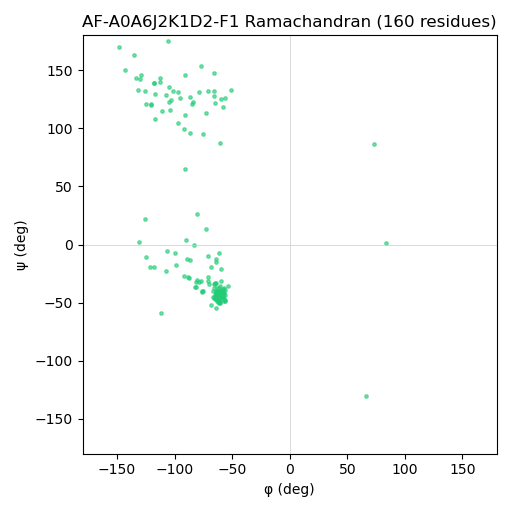VSVVVVVVSVCVNVVD

Sequence (162 aa):
MERVYLSDGATIATEGVCVAMYRIKNKAIDTKNMADDYYLVYLDMNQETENVVSGIFKTMDRVYIPAIKCCKAWGDLNPPKPNSEDIIKTYISKVMLFIDYLAKTKTDLDCCTKFKINLTLYEDELSDQEKMKHAVTKMHVLEEICAFVKQWMKQITMVIDL

Nearest PDB structures (foldseek):
  8j07-assembly1_t0  TM=5.935E-01  e=3.583E-05  Homo sapiens
  6f38-assembly1_n  TM=3.950E-01  e=3.501E+00  Homo sapiens

Mean predicted aligned error: 11.39 Å